Protein AF-I2FM12-F1 (afdb_monomer_lite)

Foldseek 3Di:
DDDDQKDKDWDDADPPGDIFIWIWGCDPDNDTDIDGDPDPVVVVVVVVLVVCCVVQNPLVSCQQVNDFAAADQDPPPDRDDWDDVVCQLPDPDEAESVPDDSVVQNVCCNVVQKHWYADPVVQWIKIWGADRRRHIDIDTPGGNPDDD

pLDDT: mean 77.44, std 18.4, range [29.61, 97.06]

Sequence (148 aa):
MATYKRVWIVGRPSPTGGYKYMQLIKGGGEDILVRHEDEDDIRKHFLDAQHFERKYGSKALGLRYGLPFAKRKGSLFSSYKVPEWEKVKASTKEFNLATTELSELRNHLHKKSYLKVHDSVNGELLGFKLDKNGGVLFEKLGRYLGRA

Secondary structure (DSSP, 8-state):
----SEEEEEPPPPTTSPPPEEEEEE-SSS-EEEE-TTSHHHHHHHHHHHHHHHHHHHHHHHHHTSSPPPPPP--TTSPPPPPPHHHHHT-S--EETTTS-HHHHHHHHHHHSEEEEEETTTTEEEEEEE-TTS-EEEEEEEE-----

Radius of gyration: 17.13 Å; chains: 1; bounding box: 42×44×40 Å

Organism: Ustilago hordei (NCBI:txid120017)

Structure (mmCIF, N/CA/C/O backbone):
data_AF-I2FM12-F1
#
_entry.id   AF-I2FM12-F1
#
loop_
_atom_site.group_PDB
_atom_site.id
_atom_site.type_symbol
_atom_site.label_atom_id
_atom_site.label_alt_id
_atom_site.label_comp_id
_atom_site.label_asym_id
_atom_site.label_entity_id
_atom_site.label_seq_id
_atom_site.pdbx_PDB_ins_code
_atom_site.Cartn_x
_atom_site.Cartn_y
_atom_site.Cartn_z
_atom_site.occupancy
_atom_site.B_iso_or_equiv
_atom_site.auth_seq_id
_atom_site.auth_comp_id
_atom_site.auth_asym_id
_atom_site.auth_atom_id
_atom_site.pdbx_PDB_model_num
ATOM 1 N N . MET A 1 1 ? 12.067 -19.933 -5.707 1.00 29.61 1 MET A N 1
ATOM 2 C CA . MET A 1 1 ? 12.590 -18.547 -5.721 1.00 29.61 1 MET A CA 1
ATOM 3 C C . MET A 1 1 ? 11.662 -17.668 -6.545 1.00 29.61 1 MET A C 1
ATOM 5 O O . MET A 1 1 ? 11.273 -18.079 -7.630 1.00 29.61 1 MET A O 1
ATOM 9 N N . ALA A 1 2 ? 11.243 -16.513 -6.024 1.00 31.23 2 ALA A N 1
ATOM 10 C CA . ALA A 1 2 ? 10.418 -15.572 -6.781 1.00 31.23 2 ALA A CA 1
ATOM 11 C C . ALA A 1 2 ? 11.274 -14.887 -7.855 1.00 31.23 2 ALA A C 1
ATOM 13 O O . ALA A 1 2 ? 12.343 -14.363 -7.557 1.00 31.23 2 ALA A O 1
ATOM 14 N N . THR A 1 3 ? 10.820 -14.920 -9.105 1.00 32.19 3 THR A N 1
ATOM 15 C CA . THR A 1 3 ? 11.505 -14.281 -10.230 1.00 32.19 3 THR A CA 1
ATOM 16 C C . THR A 1 3 ? 10.889 -12.905 -10.459 1.00 32.19 3 THR A C 1
ATOM 18 O O . THR A 1 3 ? 9.718 -12.800 -10.827 1.00 32.19 3 THR A O 1
ATOM 21 N N . TYR A 1 4 ? 11.653 -11.846 -10.206 1.00 47.72 4 TYR A N 1
ATOM 22 C CA . TYR A 1 4 ? 11.176 -10.468 -10.322 1.00 47.72 4 TYR A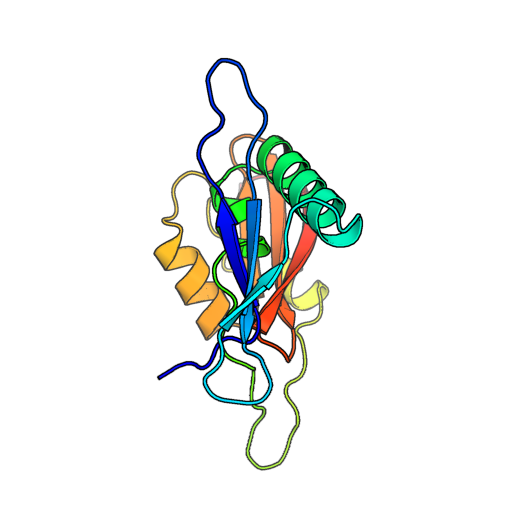 CA 1
ATOM 23 C C . TYR A 1 4 ? 11.403 -9.945 -11.738 1.00 47.72 4 TYR A C 1
ATOM 25 O O . TYR A 1 4 ? 12.474 -10.142 -12.299 1.00 47.72 4 TYR A O 1
ATOM 33 N N . LYS A 1 5 ? 10.402 -9.270 -12.318 1.00 47.38 5 LYS A N 1
ATOM 34 C CA . LYS A 1 5 ? 10.563 -8.586 -13.611 1.00 47.38 5 LYS A CA 1
ATOM 35 C C . LYS A 1 5 ? 11.184 -7.192 -13.466 1.00 47.38 5 LYS A C 1
ATOM 37 O O . LYS A 1 5 ? 11.834 -6.755 -14.406 1.00 47.38 5 LYS A O 1
ATOM 42 N N . ARG A 1 6 ? 10.965 -6.497 -12.335 1.00 51.03 6 ARG A N 1
ATOM 43 C CA . ARG A 1 6 ? 11.465 -5.134 -12.059 1.00 51.03 6 ARG A CA 1
ATOM 44 C C . ARG A 1 6 ? 11.708 -4.913 -10.556 1.00 51.03 6 ARG A C 1
ATOM 46 O O . ARG A 1 6 ? 10.865 -5.328 -9.760 1.00 51.03 6 ARG A O 1
ATOM 53 N N . VAL A 1 7 ? 12.806 -4.257 -10.178 1.00 55.16 7 VAL A N 1
ATOM 54 C CA . VAL A 1 7 ? 13.148 -3.823 -8.805 1.00 55.16 7 VAL A CA 1
ATOM 55 C C . VAL A 1 7 ? 13.715 -2.400 -8.862 1.00 55.16 7 VAL A C 1
ATOM 57 O O . VAL A 1 7 ? 14.377 -2.046 -9.832 1.00 55.16 7 VAL A O 1
ATOM 60 N N . TRP A 1 8 ? 13.460 -1.584 -7.839 1.00 59.75 8 TRP A N 1
ATOM 61 C CA . TRP A 1 8 ? 13.994 -0.223 -7.731 1.00 59.75 8 TRP A CA 1
ATOM 62 C C . TRP A 1 8 ? 15.079 -0.164 -6.661 1.00 59.75 8 TRP A C 1
ATOM 64 O O . TRP A 1 8 ? 14.879 -0.677 -5.559 1.00 59.75 8 TRP A O 1
ATOM 74 N N . ILE A 1 9 ? 16.196 0.492 -6.969 1.00 56.66 9 ILE A N 1
ATOM 75 C CA . ILE A 1 9 ? 17.213 0.868 -5.985 1.00 56.66 9 ILE A CA 1
ATOM 76 C C . ILE A 1 9 ? 17.198 2.389 -5.888 1.00 56.66 9 ILE A C 1
ATOM 78 O O . ILE A 1 9 ? 17.400 3.081 -6.886 1.00 56.66 9 ILE A O 1
ATOM 82 N N . VAL A 1 10 ? 16.940 2.901 -4.687 1.00 55.38 10 VAL A N 1
ATOM 83 C CA . VAL A 1 10 ? 16.946 4.337 -4.396 1.00 55.38 10 VAL A CA 1
ATOM 84 C C . VAL A 1 10 ? 18.141 4.622 -3.496 1.00 55.38 10 VAL A C 1
ATOM 86 O O . VAL A 1 10 ? 18.228 4.094 -2.387 1.00 55.38 10 VAL A O 1
ATOM 89 N N . GLY A 1 11 ? 19.075 5.440 -3.979 1.00 44.84 11 GLY A N 1
ATOM 90 C CA . GLY A 1 11 ? 20.156 5.971 -3.157 1.00 44.84 11 GLY A CA 1
ATOM 91 C C . GLY A 1 11 ? 19.643 7.108 -2.275 1.00 44.84 11 GLY A C 1
ATOM 92 O O . GLY A 1 11 ? 18.791 7.890 -2.702 1.00 44.84 11 GLY A O 1
ATOM 93 N N . ARG A 1 12 ? 20.165 7.225 -1.046 1.00 43.88 12 ARG A N 1
ATOM 94 C CA . ARG A 1 12 ? 19.927 8.428 -0.235 1.00 43.88 12 ARG A CA 1
ATOM 95 C C . ARG A 1 12 ? 20.426 9.660 -1.003 1.00 43.88 12 ARG A C 1
ATOM 97 O O . ARG A 1 12 ? 21.490 9.582 -1.621 1.00 43.88 12 ARG A O 1
ATOM 104 N N . PRO A 1 13 ? 19.687 10.777 -0.966 1.00 48.25 13 PRO A N 1
ATOM 105 C CA . PRO A 1 13 ? 20.125 12.002 -1.606 1.00 48.25 13 PRO A CA 1
ATOM 106 C C . PRO A 1 13 ? 21.397 12.487 -0.905 1.00 48.25 13 PRO A C 1
ATOM 108 O O . PRO A 1 13 ? 21.515 12.417 0.322 1.00 48.25 13 PRO A O 1
ATOM 111 N N . SER A 1 14 ? 22.359 12.955 -1.696 1.00 42.69 14 SER A N 1
ATOM 112 C CA . SER A 1 14 ? 23.473 13.748 -1.173 1.00 42.69 14 SER A CA 1
ATOM 113 C C . SER A 1 14 ? 22.900 15.026 -0.540 1.00 42.69 14 SER A C 1
ATOM 115 O O . SER A 1 14 ? 21.909 15.543 -1.054 1.00 42.69 14 SER A O 1
ATOM 117 N N . PRO A 1 15 ? 23.522 15.609 0.500 1.00 50.41 15 PRO A N 1
ATOM 118 C CA . PRO A 1 15 ? 23.142 16.933 1.006 1.00 50.41 15 PRO A CA 1
ATOM 119 C C . PRO A 1 15 ? 23.051 18.017 -0.087 1.00 50.41 15 PRO A C 1
ATOM 121 O O . PRO A 1 15 ? 22.338 19.000 0.077 1.00 50.41 15 PRO A O 1
ATOM 124 N N . THR A 1 16 ? 23.751 17.825 -1.209 1.00 53.56 16 THR A N 1
ATOM 125 C CA . THR A 1 16 ? 23.812 18.741 -2.360 1.00 53.56 16 THR A CA 1
ATOM 126 C C . THR A 1 16 ? 23.186 18.179 -3.640 1.00 53.56 16 THR A C 1
ATOM 128 O O . THR A 1 16 ? 23.258 18.820 -4.685 1.00 53.56 16 THR A O 1
ATOM 131 N N . GLY A 1 17 ? 22.594 16.982 -3.601 1.00 53.00 17 GLY A N 1
ATOM 132 C CA . GLY A 1 17 ? 22.145 16.279 -4.802 1.00 53.00 17 GLY A CA 1
ATOM 133 C C . GLY A 1 17 ? 20.797 15.594 -4.627 1.00 53.00 17 GLY A C 1
ATOM 134 O O . GLY A 1 17 ? 20.488 15.059 -3.565 1.00 53.00 17 GLY A O 1
ATOM 135 N N . GLY A 1 18 ? 20.003 15.586 -5.699 1.00 54.47 18 GLY A N 1
ATOM 136 C CA . GLY A 1 18 ? 18.740 14.855 -5.752 1.00 54.47 18 GLY A CA 1
ATOM 137 C C . GLY A 1 18 ? 18.911 13.354 -5.496 1.00 54.47 18 GLY A C 1
ATOM 138 O O . GLY A 1 18 ? 20.015 12.805 -5.502 1.00 54.47 18 GLY A O 1
ATOM 139 N N . TYR A 1 19 ? 17.791 12.677 -5.257 1.00 51.91 19 TYR A N 1
ATOM 140 C CA . TYR A 1 19 ? 17.768 11.220 -5.184 1.00 51.91 19 TYR A CA 1
ATOM 141 C C . TYR A 1 19 ? 18.240 10.630 -6.509 1.00 51.91 19 TYR A C 1
ATOM 143 O O . TYR A 1 19 ? 17.703 10.989 -7.550 1.00 51.91 19 TYR A O 1
ATOM 151 N N . LYS A 1 20 ? 19.186 9.690 -6.452 1.00 53.25 20 LYS A N 1
ATOM 152 C CA . LYS A 1 20 ? 19.559 8.865 -7.603 1.00 53.25 20 LYS A CA 1
ATOM 153 C C . LYS A 1 20 ? 18.768 7.569 -7.560 1.00 53.25 20 LYS A C 1
ATOM 155 O O . LYS A 1 20 ? 18.708 6.911 -6.515 1.00 53.25 20 LYS A O 1
ATOM 160 N N . TYR A 1 21 ? 18.179 7.195 -8.685 1.00 58.94 21 TYR A N 1
ATOM 161 C CA . TYR A 1 21 ? 17.366 5.992 -8.803 1.00 58.94 21 TYR A CA 1
ATOM 162 C C . TYR A 1 21 ? 17.796 5.161 -10.008 1.00 58.94 21 TYR A C 1
ATOM 164 O O . TYR A 1 21 ? 18.171 5.683 -11.053 1.00 58.94 21 TYR A O 1
ATOM 172 N N . MET A 1 22 ? 17.744 3.842 -9.834 1.00 53.03 22 MET A N 1
ATOM 173 C CA . MET A 1 22 ? 18.009 2.863 -10.884 1.00 53.03 22 MET A CA 1
ATOM 174 C C . MET A 1 22 ? 16.900 1.818 -10.881 1.00 53.03 22 MET A C 1
ATOM 176 O O . MET A 1 22 ? 16.490 1.327 -9.822 1.00 53.03 22 MET A O 1
ATOM 180 N N . GLN A 1 23 ? 16.419 1.469 -12.072 1.00 57.38 23 GLN A N 1
ATOM 181 C CA . GLN A 1 23 ? 15.508 0.346 -12.245 1.00 57.38 23 GLN A CA 1
ATOM 182 C C . GLN A 1 23 ? 16.309 -0.873 -12.700 1.00 57.38 23 GLN A C 1
ATOM 184 O O . GLN A 1 23 ? 16.957 -0.846 -13.742 1.00 57.38 23 GLN A O 1
ATOM 189 N N . LEU A 1 24 ? 16.236 -1.952 -11.927 1.00 57.69 24 LEU A N 1
ATOM 190 C CA . LEU A 1 24 ? 16.696 -3.268 -12.345 1.00 57.69 24 LEU A CA 1
ATOM 191 C C . LEU A 1 24 ? 15.545 -3.977 -13.046 1.00 57.69 24 LEU A C 1
ATOM 193 O O . LEU A 1 24 ? 14.496 -4.200 -12.443 1.00 57.69 24 LEU A O 1
ATOM 197 N N . ILE A 1 25 ? 15.730 -4.342 -14.305 1.00 54.81 25 ILE A N 1
ATOM 198 C CA . ILE A 1 25 ? 14.782 -5.123 -15.095 1.00 54.81 25 ILE A CA 1
ATOM 199 C C . ILE A 1 25 ? 15.406 -6.497 -15.312 1.00 54.81 25 ILE A C 1
ATOM 201 O O . ILE A 1 25 ? 16.566 -6.600 -15.697 1.00 54.81 25 ILE A O 1
ATOM 205 N N . LYS A 1 26 ? 14.643 -7.571 -15.104 1.00 47.75 26 LYS A N 1
ATOM 206 C CA . LYS A 1 26 ? 15.094 -8.889 -15.559 1.00 47.75 26 LYS A CA 1
ATOM 207 C C . LYS A 1 26 ? 14.924 -8.958 -17.078 1.00 47.75 26 LYS A C 1
ATOM 209 O O . LYS A 1 26 ? 13.788 -8.904 -17.557 1.00 47.75 26 LYS A O 1
ATOM 214 N N . GLY A 1 27 ? 16.037 -9.038 -17.805 1.00 50.09 27 GLY A N 1
ATOM 215 C CA . GLY A 1 27 ? 16.061 -9.224 -19.253 1.00 50.09 27 GLY A CA 1
ATOM 216 C C . GLY A 1 27 ? 15.532 -10.602 -19.661 1.00 50.09 27 GLY A C 1
ATOM 217 O O . GLY A 1 27 ? 15.253 -11.462 -18.821 1.00 50.09 27 GLY A O 1
ATOM 218 N N . GLY A 1 28 ? 15.352 -10.823 -20.964 1.00 42.66 28 GLY A N 1
ATOM 219 C CA . GLY A 1 28 ? 15.061 -12.157 -21.492 1.00 42.66 28 GLY A CA 1
ATOM 220 C C . GLY A 1 28 ? 16.282 -13.068 -21.337 1.00 42.66 28 GLY A C 1
ATOM 221 O O . GLY A 1 28 ? 17.093 -13.127 -22.245 1.00 42.66 28 GLY A O 1
ATOM 222 N N . GLY A 1 29 ? 16.426 -13.731 -20.184 1.00 55.56 29 GLY A N 1
ATOM 223 C CA . GLY A 1 29 ? 17.599 -14.538 -19.817 1.00 55.56 29 GLY A CA 1
ATOM 224 C C . GLY A 1 29 ? 17.882 -14.506 -18.306 1.00 55.56 29 GLY A C 1
ATOM 225 O O . GLY A 1 29 ? 16.985 -14.201 -17.508 1.00 55.56 29 GLY A O 1
ATOM 226 N N . GLU A 1 30 ? 19.118 -14.823 -17.902 1.00 54.53 30 GLU A N 1
ATOM 227 C CA . GLU A 1 30 ? 19.641 -14.533 -16.548 1.00 54.53 30 GLU A CA 1
ATOM 228 C C . GLU A 1 30 ? 20.155 -13.089 -16.397 1.00 54.53 30 GLU A C 1
ATOM 230 O O . GLU A 1 30 ? 20.483 -12.669 -15.289 1.00 54.53 30 GLU A O 1
ATOM 235 N N . ASP A 1 31 ? 20.140 -12.298 -17.472 1.00 47.25 31 ASP A N 1
ATOM 236 C CA . ASP A 1 31 ? 20.680 -10.939 -17.473 1.00 47.25 31 ASP A CA 1
ATOM 237 C C . ASP A 1 31 ? 19.834 -9.950 -16.655 1.00 47.25 31 ASP A C 1
ATOM 239 O O . ASP A 1 31 ? 18.598 -9.890 -16.746 1.00 47.25 31 ASP A O 1
ATOM 243 N N . ILE A 1 32 ? 20.527 -9.120 -15.874 1.00 54.75 32 ILE A N 1
ATOM 244 C CA . ILE A 1 32 ? 19.962 -7.978 -15.154 1.00 54.75 32 ILE A CA 1
ATOM 245 C C . ILE A 1 32 ? 20.257 -6.721 -15.975 1.00 54.75 32 ILE A C 1
ATOM 247 O O . ILE A 1 32 ? 21.409 -6.329 -16.130 1.00 54.75 32 ILE A O 1
ATOM 251 N N . LEU A 1 33 ? 19.210 -6.071 -16.478 1.00 55.16 33 LEU A N 1
ATOM 252 C CA . LEU A 1 33 ? 19.308 -4.794 -17.178 1.00 55.16 33 LEU A CA 1
ATOM 253 C C . LEU A 1 33 ? 19.168 -3.648 -16.175 1.00 55.16 33 LEU A C 1
ATOM 255 O O . LEU A 1 33 ? 18.225 -3.627 -15.380 1.00 55.16 33 LEU A O 1
ATOM 259 N N . VAL A 1 34 ? 20.085 -2.686 -16.233 1.00 54.19 34 VAL A N 1
ATOM 260 C CA . VAL A 1 34 ? 20.022 -1.443 -15.457 1.00 54.19 34 VAL A CA 1
ATOM 261 C C . VAL A 1 34 ? 19.500 -0.341 -16.366 1.00 54.19 34 VAL A C 1
ATOM 263 O O . VAL A 1 34 ? 20.063 -0.089 -1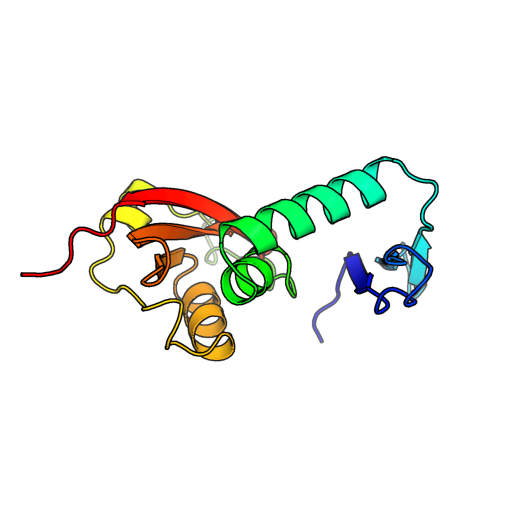7.428 1.00 54.19 34 VAL A O 1
ATOM 266 N N . ARG A 1 35 ? 18.417 0.314 -15.955 1.00 56.84 35 ARG A N 1
ATOM 267 C CA . ARG A 1 35 ? 17.852 1.467 -16.657 1.00 56.84 35 ARG A CA 1
ATOM 268 C C . ARG A 1 35 ? 18.132 2.733 -15.845 1.00 56.84 35 ARG A C 1
ATOM 270 O O . ARG A 1 35 ? 17.824 2.777 -14.647 1.00 56.84 35 ARG A O 1
ATOM 277 N N . HIS A 1 36 ? 18.763 3.706 -16.498 1.00 53.78 36 HIS A N 1
ATOM 278 C CA . HIS A 1 36 ? 19.263 4.947 -15.904 1.00 53.78 36 HIS A CA 1
ATOM 279 C C . HIS A 1 36 ? 18.240 6.094 -15.964 1.00 53.78 36 HIS A C 1
ATOM 281 O O . HIS A 1 36 ? 17.172 5.966 -16.557 1.00 53.78 36 HIS A O 1
ATOM 287 N N . GLU A 1 37 ? 18.581 7.192 -15.286 1.00 53.72 37 GLU A N 1
ATOM 288 C CA . GLU A 1 37 ? 17.748 8.361 -14.954 1.00 53.72 37 GLU A CA 1
ATOM 289 C C . GLU A 1 37 ? 17.145 9.099 -16.164 1.00 53.72 37 GLU A C 1
ATOM 291 O O . GLU A 1 37 ? 16.149 9.804 -16.011 1.00 53.72 37 GLU A O 1
ATOM 296 N N . ASP A 1 38 ? 17.714 8.896 -17.353 1.00 55.00 38 ASP A N 1
ATOM 297 C CA . ASP A 1 38 ? 17.426 9.661 -18.574 1.00 55.00 38 ASP A CA 1
ATOM 298 C C . ASP A 1 38 ? 16.103 9.263 -19.255 1.00 55.00 38 ASP A C 1
ATOM 300 O O . ASP A 1 38 ? 15.677 9.894 -20.220 1.00 55.00 38 ASP A O 1
ATOM 304 N N . GLU A 1 39 ? 15.429 8.219 -18.763 1.00 58.75 39 GLU A N 1
ATOM 305 C CA . GLU A 1 39 ? 14.097 7.844 -19.229 1.00 58.75 39 GLU A CA 1
ATOM 306 C C . GLU A 1 39 ? 12.998 8.518 -18.385 1.00 58.75 39 GLU A C 1
ATOM 308 O O . GLU A 1 39 ? 12.796 8.181 -17.213 1.00 58.75 39 GLU A O 1
ATOM 313 N N . ASP A 1 40 ? 12.231 9.423 -19.007 1.00 57.88 40 ASP A N 1
ATOM 314 C CA . ASP A 1 40 ? 11.136 10.204 -18.395 1.00 57.88 40 ASP A CA 1
ATOM 315 C C . ASP A 1 40 ? 10.145 9.367 -17.559 1.00 57.88 40 ASP A C 1
ATOM 317 O O . ASP A 1 40 ? 9.621 9.827 -16.536 1.00 57.88 40 ASP A O 1
ATOM 321 N N . ASP A 1 41 ? 9.925 8.107 -17.941 1.00 65.69 41 ASP A N 1
ATOM 322 C CA . ASP A 1 41 ? 9.046 7.172 -17.234 1.00 65.69 41 ASP A CA 1
ATOM 323 C C . ASP A 1 41 ? 9.537 6.849 -15.812 1.00 65.69 41 ASP A C 1
ATOM 325 O O . ASP A 1 41 ? 8.737 6.726 -14.879 1.00 65.69 41 ASP A O 1
ATOM 329 N N . ILE A 1 42 ? 10.854 6.733 -15.609 1.00 64.50 42 ILE A N 1
ATOM 330 C CA . ILE A 1 42 ? 11.453 6.431 -14.301 1.00 64.50 42 ILE A CA 1
ATOM 331 C C . IL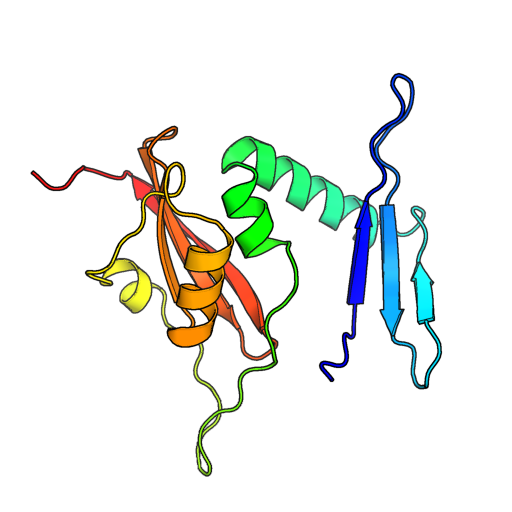E A 1 42 ? 11.293 7.629 -13.367 1.00 64.50 42 ILE A C 1
ATOM 333 O O . ILE A 1 42 ? 10.834 7.471 -12.229 1.00 64.50 42 ILE A O 1
ATOM 337 N N . ARG A 1 43 ? 11.630 8.830 -13.851 1.00 68.62 43 ARG A N 1
ATOM 338 C CA . ARG A 1 43 ? 11.504 10.070 -13.078 1.00 68.62 43 ARG A CA 1
ATOM 339 C C . ARG A 1 43 ? 10.061 10.297 -12.641 1.00 68.62 43 ARG A C 1
ATOM 341 O O . ARG A 1 43 ? 9.821 10.628 -11.480 1.00 68.62 43 ARG A O 1
ATOM 348 N N . LYS A 1 44 ? 9.093 10.060 -13.531 1.00 74.62 44 LYS A N 1
ATOM 349 C CA . LYS A 1 44 ? 7.665 10.165 -13.209 1.00 74.62 44 LYS A CA 1
ATOM 350 C C . LYS A 1 44 ? 7.257 9.208 -12.089 1.00 74.62 44 LYS A C 1
ATOM 352 O O . LYS A 1 44 ? 6.671 9.645 -11.104 1.00 74.62 44 LYS A O 1
ATOM 357 N N . HIS A 1 45 ? 7.627 7.929 -12.184 1.00 73.44 45 HIS A N 1
ATOM 358 C CA . HIS A 1 45 ? 7.324 6.946 -11.138 1.00 73.44 45 HIS A CA 1
ATOM 359 C C . HIS A 1 45 ? 7.931 7.310 -9.779 1.00 73.44 45 HIS A C 1
ATOM 361 O O . HIS A 1 45 ? 7.294 7.109 -8.743 1.00 73.44 45 HIS A O 1
ATOM 367 N N . PHE A 1 46 ? 9.145 7.857 -9.775 1.00 75.25 46 PHE A N 1
ATOM 368 C CA . PHE A 1 46 ? 9.798 8.309 -8.555 1.00 75.25 46 PHE A CA 1
ATOM 369 C C . PHE A 1 46 ? 9.100 9.528 -7.935 1.00 75.25 46 PHE A C 1
ATOM 371 O O . PHE A 1 46 ? 8.844 9.545 -6.730 1.00 75.25 46 PHE A O 1
ATOM 378 N N . LEU A 1 47 ? 8.750 10.530 -8.748 1.00 82.44 47 LEU A N 1
ATOM 379 C CA . LEU A 1 47 ? 8.008 11.706 -8.287 1.00 82.44 47 LEU A CA 1
ATOM 380 C C . LEU A 1 47 ? 6.624 11.324 -7.746 1.00 82.44 47 LEU A C 1
ATOM 382 O O . LEU A 1 47 ? 6.232 11.821 -6.689 1.00 82.44 47 LEU A O 1
ATOM 386 N N . ASP A 1 48 ? 5.930 10.391 -8.402 1.00 85.12 48 ASP A N 1
ATOM 387 C CA . ASP A 1 48 ? 4.652 9.850 -7.931 1.00 85.12 48 ASP A CA 1
ATOM 388 C C . ASP A 1 48 ? 4.805 9.153 -6.572 1.00 85.12 48 ASP A C 1
ATOM 390 O O . ASP A 1 48 ? 3.983 9.352 -5.675 1.00 85.12 48 ASP A O 1
ATOM 394 N N . ALA A 1 49 ? 5.868 8.362 -6.389 1.00 84.00 49 ALA A N 1
ATOM 395 C CA . ALA A 1 49 ? 6.176 7.704 -5.122 1.00 84.00 49 ALA A CA 1
ATOM 396 C C . ALA A 1 49 ? 6.493 8.721 -4.012 1.00 84.00 49 ALA A C 1
ATOM 398 O O . ALA A 1 49 ? 5.939 8.622 -2.919 1.00 84.00 49 ALA A O 1
ATOM 399 N N . GLN A 1 50 ? 7.305 9.744 -4.299 1.00 85.19 50 GLN A N 1
ATOM 400 C CA . GLN A 1 50 ? 7.600 10.816 -3.344 1.00 85.19 50 GLN A CA 1
ATOM 401 C C . GLN A 1 50 ? 6.347 11.601 -2.950 1.00 85.19 50 GLN A C 1
ATOM 403 O O . GLN A 1 50 ? 6.128 11.869 -1.768 1.00 85.19 50 GLN A O 1
ATOM 408 N N . HIS A 1 51 ? 5.513 11.976 -3.921 1.00 88.25 51 HIS A N 1
ATOM 409 C CA . HIS A 1 51 ? 4.269 12.686 -3.641 1.00 88.25 51 HIS A CA 1
ATOM 410 C C . HIS A 1 51 ? 3.327 11.823 -2.794 1.00 88.25 51 HIS A C 1
ATOM 412 O O . HIS A 1 51 ? 2.712 12.307 -1.844 1.00 88.25 51 HIS A O 1
ATOM 418 N N . PHE A 1 52 ? 3.263 10.525 -3.097 1.00 88.56 52 PHE A N 1
ATOM 419 C CA . PHE A 1 52 ? 2.481 9.564 -2.335 1.00 88.56 52 PHE A CA 1
ATOM 420 C C . PHE A 1 52 ? 2.979 9.417 -0.892 1.00 88.56 52 PHE A C 1
ATOM 422 O O . PHE A 1 52 ? 2.165 9.425 0.028 1.00 88.56 52 PHE A O 1
ATOM 429 N N . GLU A 1 53 ? 4.292 9.324 -0.674 1.00 88.12 53 GLU A N 1
ATOM 430 C CA . GLU A 1 53 ? 4.880 9.258 0.667 1.00 88.12 53 GLU A CA 1
ATOM 431 C C . GLU A 1 53 ? 4.599 10.521 1.476 1.00 88.12 53 GLU A C 1
ATOM 433 O O . GLU A 1 53 ? 4.156 10.423 2.616 1.00 88.12 53 GLU A O 1
ATOM 438 N N . ARG A 1 54 ? 4.794 11.709 0.892 1.00 87.81 54 ARG A N 1
ATOM 439 C CA . ARG A 1 54 ? 4.505 12.974 1.587 1.00 87.81 54 ARG A CA 1
ATOM 440 C C . ARG A 1 54 ? 3.043 13.077 2.011 1.00 87.81 54 ARG A C 1
ATOM 442 O O . ARG A 1 54 ? 2.750 13.702 3.022 1.00 87.81 54 ARG A O 1
ATOM 449 N N . LYS A 1 55 ? 2.137 12.481 1.231 1.00 90.19 55 LYS A N 1
ATOM 450 C CA . LYS A 1 55 ? 0.696 12.551 1.467 1.00 90.19 55 LYS A CA 1
ATOM 451 C C . LYS A 1 55 ? 0.179 11.491 2.440 1.00 90.19 55 LYS A C 1
ATOM 453 O O . LYS A 1 55 ? -0.666 11.810 3.262 1.00 90.19 55 LYS A O 1
ATOM 458 N N . TYR A 1 56 ? 0.658 10.251 2.338 1.00 89.38 56 TYR A N 1
ATOM 459 C CA . TYR A 1 56 ? 0.097 9.101 3.069 1.00 89.38 56 TYR A CA 1
ATOM 460 C C . TYR A 1 56 ? 1.111 8.383 3.978 1.00 89.38 56 TYR A C 1
ATOM 462 O O . TYR A 1 56 ? 0.793 7.372 4.605 1.00 89.38 56 TYR A O 1
ATOM 470 N N . GLY A 1 57 ? 2.350 8.868 4.034 1.00 89.00 57 GLY A N 1
ATOM 471 C CA . GLY A 1 57 ? 3.422 8.338 4.870 1.00 89.00 57 GLY A CA 1
ATOM 472 C C . GLY A 1 57 ? 4.160 7.125 4.293 1.00 89.00 57 GLY A C 1
ATOM 473 O O . GLY A 1 57 ? 3.718 6.439 3.363 1.00 89.00 57 GLY A O 1
ATOM 474 N N . SER A 1 58 ? 5.310 6.817 4.898 1.00 88.94 58 SER A N 1
ATOM 475 C CA . SER A 1 58 ? 6.238 5.781 4.421 1.00 88.94 58 SER A CA 1
ATOM 476 C C . SER A 1 58 ? 5.666 4.358 4.493 1.00 88.94 58 SER A C 1
ATOM 478 O O . SER A 1 58 ? 6.004 3.510 3.667 1.00 88.94 58 SER A O 1
ATOM 480 N N . LYS A 1 59 ? 4.752 4.063 5.432 1.00 91.38 59 LYS A N 1
ATOM 481 C CA . LYS A 1 59 ? 4.080 2.748 5.491 1.00 91.38 59 LYS A CA 1
ATOM 482 C C . LYS A 1 59 ? 3.124 2.548 4.313 1.00 91.38 59 LYS A C 1
ATOM 484 O O . LYS A 1 59 ? 3.123 1.476 3.707 1.00 91.38 59 LYS A O 1
ATOM 489 N N . ALA A 1 60 ? 2.364 3.577 3.931 1.00 92.31 60 ALA A N 1
ATOM 490 C CA . ALA A 1 60 ? 1.527 3.523 2.735 1.00 92.31 60 ALA A CA 1
ATOM 491 C C . ALA A 1 60 ? 2.387 3.397 1.467 1.00 92.31 60 ALA A C 1
ATOM 493 O O . ALA A 1 60 ? 2.064 2.593 0.587 1.00 92.31 60 ALA A O 1
ATOM 494 N N . LEU A 1 61 ? 3.506 4.131 1.390 1.00 91.38 61 LEU A N 1
ATOM 495 C CA . LEU A 1 61 ? 4.498 3.982 0.320 1.00 91.38 61 LEU A CA 1
ATOM 496 C C . LEU A 1 61 ? 4.980 2.525 0.220 1.00 91.38 61 LEU A C 1
ATOM 498 O O . LEU A 1 61 ? 4.919 1.931 -0.854 1.00 91.38 61 LEU A O 1
ATOM 502 N N . GLY A 1 62 ? 5.394 1.917 1.336 1.00 87.69 62 GLY A N 1
ATOM 503 C CA . GLY A 1 62 ? 5.875 0.532 1.380 1.00 87.69 62 GLY A CA 1
ATOM 504 C C . GLY A 1 62 ? 4.818 -0.520 1.012 1.00 87.69 62 GLY A C 1
ATOM 505 O O . GLY A 1 62 ? 5.159 -1.616 0.552 1.00 87.69 62 GLY A O 1
ATOM 506 N N . LEU A 1 63 ? 3.532 -0.196 1.171 1.00 91.81 63 LEU A N 1
ATOM 507 C CA . LEU A 1 63 ? 2.430 -1.013 0.664 1.00 91.81 63 LEU A CA 1
ATOM 508 C C . LEU A 1 63 ? 2.263 -0.864 -0.848 1.00 91.81 63 LEU A C 1
ATOM 510 O O . LEU A 1 63 ? 2.166 -1.874 -1.533 1.00 91.81 63 LEU A O 1
ATOM 514 N N . ARG A 1 64 ? 2.229 0.367 -1.366 1.00 89.75 64 ARG A N 1
ATOM 515 C CA . ARG A 1 64 ? 1.903 0.677 -2.769 1.00 89.75 64 ARG A CA 1
ATOM 516 C C . ARG A 1 64 ? 3.072 0.455 -3.733 1.00 89.75 64 ARG A C 1
ATOM 518 O O . ARG A 1 64 ? 2.880 -0.145 -4.786 1.00 89.75 64 ARG A O 1
ATOM 525 N N . TYR A 1 65 ? 4.250 0.954 -3.373 1.00 84.25 65 TYR A N 1
ATOM 526 C CA . TYR A 1 65 ? 5.455 1.017 -4.211 1.00 84.25 65 TYR A CA 1
ATOM 527 C C . TYR A 1 65 ? 6.602 0.137 -3.697 1.00 84.25 65 TYR A C 1
ATOM 529 O O . TYR A 1 65 ? 7.668 0.097 -4.307 1.00 84.25 65 TYR A O 1
ATOM 537 N N . GLY A 1 66 ? 6.402 -0.570 -2.581 1.00 84.12 66 GLY A N 1
ATOM 538 C CA . GLY A 1 66 ? 7.381 -1.522 -2.064 1.00 84.12 66 GLY A CA 1
ATOM 539 C C . GLY A 1 66 ? 7.508 -2.785 -2.921 1.00 84.12 66 GLY A C 1
ATOM 540 O O . GLY A 1 66 ? 7.082 -2.852 -4.073 1.00 84.12 66 GLY A O 1
ATOM 541 N N . LEU A 1 67 ? 8.078 -3.836 -2.325 1.00 78.88 67 LEU A N 1
ATOM 542 C CA . LEU A 1 67 ? 8.287 -5.112 -3.011 1.00 78.88 67 LEU A CA 1
ATOM 543 C C . LEU A 1 67 ? 6.954 -5.655 -3.568 1.00 78.88 67 LEU A C 1
ATOM 545 O O . LEU A 1 67 ? 5.999 -5.789 -2.786 1.00 78.88 67 LEU A O 1
ATOM 549 N N . PRO A 1 68 ? 6.867 -5.977 -4.873 1.00 77.81 68 PRO A N 1
ATOM 550 C CA . PRO A 1 68 ? 5.639 -6.488 -5.466 1.00 77.81 68 PRO A CA 1
ATOM 551 C C . PRO A 1 68 ? 5.266 -7.845 -4.865 1.00 77.81 68 PRO A C 1
ATOM 553 O O . PRO A 1 68 ? 6.123 -8.614 -4.421 1.00 77.81 68 PRO A O 1
ATOM 556 N N . PHE A 1 69 ? 3.972 -8.154 -4.853 1.00 86.50 69 PHE A N 1
ATOM 557 C CA . PHE A 1 69 ? 3.494 -9.457 -4.406 1.00 86.50 69 PHE A CA 1
ATOM 558 C C . PHE A 1 69 ? 3.648 -10.499 -5.516 1.00 86.50 69 PHE A C 1
ATOM 560 O O . PHE A 1 69 ? 3.734 -10.177 -6.699 1.00 86.50 69 PHE A O 1
ATOM 567 N N . ALA A 1 70 ? 3.646 -11.778 -5.140 1.00 83.12 70 ALA A N 1
ATOM 568 C CA . ALA A 1 70 ? 3.590 -12.853 -6.120 1.00 83.12 70 ALA A CA 1
ATOM 569 C C . ALA A 1 70 ? 2.321 -12.739 -6.985 1.00 83.12 70 ALA A C 1
ATOM 571 O O . ALA A 1 70 ? 1.246 -12.374 -6.489 1.00 83.12 70 ALA A O 1
ATOM 572 N N . LYS A 1 71 ? 2.451 -13.099 -8.269 1.00 85.88 71 LYS A N 1
ATOM 573 C CA . LYS A 1 71 ? 1.336 -13.161 -9.221 1.00 85.88 71 LYS A CA 1
ATOM 574 C C . LYS A 1 71 ? 0.194 -13.993 -8.637 1.00 85.88 71 LYS A C 1
ATOM 576 O O . LYS A 1 71 ? 0.416 -15.105 -8.152 1.00 85.88 71 LYS A O 1
ATOM 581 N N . ARG A 1 72 ? -1.031 -13.473 -8.714 1.00 85.69 72 ARG A N 1
ATOM 582 C CA . ARG A 1 72 ? -2.211 -14.153 -8.181 1.00 85.69 72 ARG A CA 1
ATOM 583 C C . ARG A 1 72 ? -2.680 -15.201 -9.179 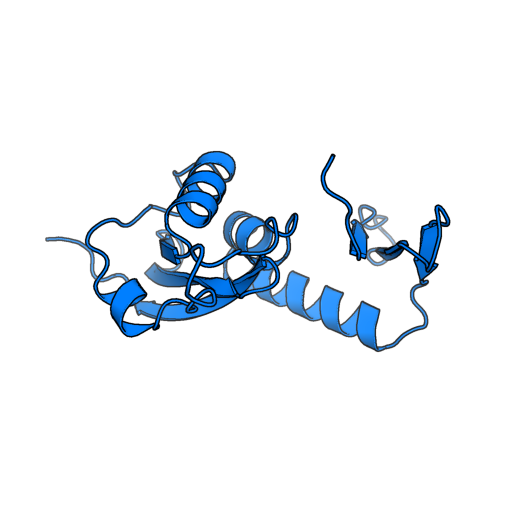1.00 85.69 72 ARG A C 1
ATOM 585 O O . ARG A 1 72 ? -3.019 -14.887 -10.319 1.00 85.69 72 ARG A O 1
ATOM 592 N N . LYS A 1 73 ? -2.659 -16.461 -8.751 1.00 81.38 73 LYS A N 1
ATOM 593 C CA . LYS A 1 73 ? -3.271 -17.573 -9.480 1.00 81.38 73 LYS A CA 1
ATOM 594 C C . LYS A 1 73 ? -4.711 -17.712 -8.991 1.00 81.38 73 LYS A C 1
ATOM 596 O O . LYS A 1 73 ? -4.960 -17.578 -7.794 1.00 81.38 73 LYS A O 1
ATOM 601 N N . GLY A 1 74 ? -5.646 -17.910 -9.913 1.00 72.75 74 GLY A N 1
ATOM 602 C CA . GLY A 1 74 ? -6.991 -18.333 -9.534 1.00 72.75 74 GLY A CA 1
ATOM 603 C C . GLY A 1 74 ? -7.014 -19.829 -9.200 1.00 72.75 74 GLY A C 1
ATOM 604 O O . GLY A 1 74 ? -5.956 -20.460 -9.123 1.00 72.75 74 GLY A O 1
ATOM 605 N N . SER A 1 75 ? -8.199 -20.389 -8.950 1.00 73.81 75 SER A N 1
ATOM 606 C CA . SER A 1 75 ? -8.324 -21.830 -8.691 1.00 73.81 75 SER A CA 1
ATOM 607 C C . SER A 1 75 ? -8.161 -22.637 -9.986 1.00 73.81 75 SER A C 1
ATOM 609 O O . SER A 1 75 ? -8.086 -22.065 -11.073 1.00 73.81 75 SER A O 1
ATOM 611 N N . LEU A 1 76 ? -8.138 -23.970 -9.874 1.00 67.38 76 LEU A N 1
ATOM 612 C CA . LEU A 1 76 ? -8.008 -24.907 -11.000 1.00 67.38 76 LEU A CA 1
ATOM 613 C C . LEU A 1 76 ? -8.956 -24.617 -12.184 1.00 67.38 76 LEU A C 1
ATOM 615 O O . LEU A 1 76 ? -8.624 -24.964 -13.311 1.00 67.38 76 LEU A O 1
ATOM 619 N N . PHE A 1 77 ? -10.090 -23.949 -11.942 1.00 73.75 77 PHE A N 1
ATOM 620 C CA . PHE A 1 77 ? -11.125 -23.679 -12.947 1.00 73.75 77 PHE A CA 1
ATOM 621 C C . PHE A 1 77 ? -11.485 -22.196 -13.109 1.00 73.75 77 PHE A C 1
ATOM 623 O O . PHE A 1 77 ? -12.454 -21.871 -13.789 1.00 73.75 77 PHE A O 1
ATOM 630 N N . SER A 1 78 ? -10.764 -21.269 -12.473 1.00 76.31 78 SER A N 1
ATOM 631 C CA . SER A 1 78 ? -11.131 -19.850 -12.516 1.00 76.31 78 SER A CA 1
ATOM 632 C C . SER A 1 78 ? -9.911 -18.946 -12.504 1.00 76.31 78 SER A C 1
ATOM 634 O O . SER A 1 78 ? -8.911 -19.235 -11.851 1.00 76.31 78 SER A O 1
ATOM 636 N N . SER A 1 79 ? -9.991 -17.825 -13.219 1.00 82.50 79 SER A N 1
ATOM 637 C CA . SER A 1 79 ? -8.971 -16.783 -13.152 1.00 82.50 79 SER A CA 1
ATOM 638 C C . SER A 1 79 ? -9.113 -15.971 -11.861 1.00 82.50 79 SER A C 1
ATOM 640 O O . SER A 1 79 ? -10.185 -15.870 -11.266 1.00 82.50 79 SER A O 1
ATOM 642 N N . TYR A 1 80 ? -8.010 -15.399 -11.377 1.00 87.38 80 TYR A N 1
ATOM 643 C CA . TYR A 1 80 ? -8.062 -14.551 -10.189 1.00 87.38 80 TYR A CA 1
ATOM 644 C C . TYR A 1 80 ? -8.934 -13.313 -10.449 1.00 87.38 80 TYR A C 1
ATOM 646 O O . TYR A 1 80 ? -8.630 -12.515 -11.340 1.00 87.38 80 TYR A O 1
ATOM 654 N N . LYS A 1 81 ? -9.974 -13.124 -9.626 1.00 88.50 81 LYS A N 1
ATOM 655 C CA . LYS A 1 81 ? -10.811 -11.921 -9.633 1.00 88.50 81 LYS A CA 1
ATOM 656 C C . LYS A 1 81 ? -10.245 -10.887 -8.658 1.00 88.50 81 LYS A C 1
ATOM 658 O O . LYS A 1 81 ? -10.170 -11.131 -7.454 1.00 88.50 81 LYS A O 1
ATOM 663 N N . VAL A 1 82 ? -9.872 -9.719 -9.183 1.00 92.12 82 VAL A N 1
ATOM 664 C CA . VAL A 1 82 ? -9.439 -8.570 -8.373 1.00 92.12 82 VAL A CA 1
ATOM 665 C C . VAL A 1 82 ? -10.594 -8.141 -7.455 1.00 92.12 82 VAL A C 1
ATOM 667 O O . VAL A 1 82 ? -11.716 -8.009 -7.945 1.00 92.12 82 VAL A O 1
ATOM 670 N N . PRO A 1 83 ? -10.360 -7.900 -6.150 1.00 92.38 83 PRO A N 1
ATOM 671 C CA . PRO A 1 83 ? -11.401 -7.409 -5.256 1.00 92.38 83 PRO A CA 1
ATOM 672 C C . PRO A 1 83 ? -12.045 -6.108 -5.754 1.00 92.38 83 PRO A C 1
ATOM 674 O O . PRO A 1 83 ? -11.374 -5.187 -6.230 1.00 92.38 83 PRO A O 1
ATOM 677 N N . GLU A 1 84 ? -13.360 -6.004 -5.619 1.00 94.75 84 GLU A N 1
ATOM 678 C CA . GLU A 1 84 ? -14.084 -4.756 -5.867 1.00 94.75 84 GLU A CA 1
ATOM 679 C C . GLU A 1 84 ? -13.885 -3.793 -4.692 1.00 94.75 84 GLU A C 1
ATOM 681 O O . GLU A 1 84 ? -13.680 -4.223 -3.555 1.00 94.75 84 GLU A O 1
ATOM 686 N N . TRP A 1 85 ? -13.911 -2.485 -4.954 1.00 94.56 85 TRP A N 1
ATOM 687 C CA . TRP A 1 85 ? -13.664 -1.485 -3.909 1.00 94.56 85 TRP A CA 1
ATOM 688 C C . TRP A 1 85 ? -14.734 -1.488 -2.821 1.00 94.56 85 TRP A C 1
ATOM 690 O O . TRP A 1 85 ? -14.396 -1.335 -1.650 1.00 94.56 85 TRP A O 1
ATOM 700 N N . GLU A 1 86 ? -15.981 -1.797 -3.172 1.00 93.81 86 GLU A N 1
ATOM 701 C CA . GLU A 1 86 ? -17.071 -1.964 -2.205 1.00 93.81 86 GLU A CA 1
ATOM 702 C C . GLU A 1 86 ? -16.776 -3.066 -1.181 1.00 93.81 86 GLU A C 1
ATOM 704 O O . GLU A 1 86 ? -17.009 -2.890 0.013 1.00 93.81 86 GLU A O 1
ATOM 709 N N . LYS A 1 87 ? -16.119 -4.158 -1.598 1.00 92.56 87 LYS A N 1
ATOM 710 C CA . LYS A 1 87 ? -15.657 -5.205 -0.674 1.00 92.56 87 LYS A CA 1
ATOM 711 C C . LYS A 1 87 ? -14.574 -4.700 0.284 1.00 92.56 87 LYS A C 1
ATOM 713 O O . LYS A 1 87 ? -14.525 -5.129 1.435 1.00 92.56 87 LYS A O 1
ATOM 718 N N . VAL A 1 88 ? -13.695 -3.811 -0.181 1.00 94.19 88 VAL A N 1
ATOM 719 C CA . VAL A 1 88 ? -12.648 -3.210 0.662 1.00 94.19 88 VAL A CA 1
ATOM 720 C C . VAL A 1 88 ? -13.276 -2.263 1.682 1.00 94.19 88 VAL A C 1
ATOM 722 O O . VAL A 1 88 ? -12.971 -2.370 2.869 1.00 94.19 88 VAL A O 1
ATOM 725 N N . LYS A 1 89 ? -14.201 -1.397 1.245 1.00 92.50 89 LYS A N 1
ATOM 726 C CA . LYS A 1 89 ? -14.947 -0.462 2.104 1.00 92.50 89 LYS A CA 1
ATOM 727 C C . LYS A 1 89 ? -15.731 -1.200 3.192 1.00 92.50 89 LYS A C 1
ATOM 729 O O . LYS A 1 89 ? -15.583 -0.878 4.374 1.00 92.50 89 LYS A O 1
ATOM 734 N N . ALA A 1 90 ? -16.462 -2.247 2.804 1.00 91.50 90 ALA A N 1
ATOM 735 C CA . ALA A 1 90 ? -17.275 -3.078 3.693 1.00 91.50 90 ALA A CA 1
ATOM 736 C C . ALA A 1 90 ? -16.462 -3.979 4.646 1.00 91.50 90 ALA A C 1
ATOM 738 O O . ALA A 1 90 ? -17.040 -4.635 5.511 1.00 91.50 90 ALA A O 1
ATOM 739 N N . SER A 1 91 ? -15.129 -4.036 4.519 1.00 91.19 91 SER A N 1
ATOM 740 C CA . SER A 1 91 ? -14.286 -4.835 5.413 1.00 91.19 91 SER A CA 1
ATOM 741 C C . SER A 1 91 ? -14.487 -4.427 6.874 1.00 91.19 91 SER A C 1
ATOM 743 O O . SER A 1 91 ? -14.269 -3.276 7.243 1.00 91.19 91 SER A O 1
ATOM 745 N N . THR A 1 92 ? -14.840 -5.373 7.740 1.00 88.38 92 THR A N 1
ATOM 746 C CA . THR A 1 92 ? -14.974 -5.120 9.185 1.00 88.38 92 THR A CA 1
ATOM 747 C C . THR A 1 92 ? -13.629 -5.060 9.900 1.00 88.38 92 THR A C 1
ATOM 749 O O . THR A 1 92 ? -13.535 -4.455 10.972 1.00 88.38 92 THR A O 1
ATOM 752 N N . LYS A 1 93 ? -12.599 -5.679 9.304 1.00 91.75 93 LYS A N 1
ATOM 753 C CA . LYS A 1 93 ? -11.219 -5.612 9.774 1.00 91.75 93 LYS A CA 1
ATOM 754 C C . LYS A 1 93 ? -10.535 -4.394 9.173 1.00 91.75 93 LYS A C 1
ATOM 756 O O . LYS A 1 93 ? -10.481 -4.242 7.949 1.00 91.75 93 LYS A O 1
ATOM 761 N N . GLU A 1 94 ? -10.021 -3.566 10.064 1.00 92.69 94 GLU A N 1
ATOM 762 C CA . GLU A 1 94 ? -9.350 -2.312 9.782 1.00 92.69 94 GLU A CA 1
ATOM 763 C C . GLU A 1 94 ? -8.088 -2.232 10.636 1.00 92.69 94 GLU A C 1
ATOM 765 O O . GLU A 1 94 ? -8.075 -2.726 11.764 1.00 92.69 94 GLU A O 1
ATOM 770 N N . PHE A 1 95 ? -7.026 -1.663 10.079 1.00 94.38 95 PHE A N 1
ATOM 771 C CA . PHE A 1 95 ? -5.742 -1.529 10.756 1.00 94.38 95 PHE A CA 1
ATOM 772 C C . PHE A 1 95 ? -5.383 -0.060 10.924 1.00 94.38 95 PHE A C 1
ATOM 774 O O . PHE A 1 95 ? -5.609 0.743 10.020 1.00 94.38 95 PHE A O 1
ATOM 781 N N . ASN A 1 96 ? -4.756 0.275 12.044 1.00 93.81 96 ASN A N 1
ATOM 782 C CA . ASN A 1 96 ? -4.175 1.594 12.233 1.00 93.81 96 ASN A CA 1
ATOM 783 C C . ASN A 1 96 ? -2.835 1.656 11.494 1.00 93.81 96 ASN A C 1
ATOM 785 O O . ASN A 1 96 ? -1.910 0.910 11.826 1.00 93.81 96 ASN A O 1
ATOM 789 N N . LEU A 1 97 ? -2.719 2.537 10.502 1.00 93.38 97 LEU A N 1
ATOM 790 C CA . LEU A 1 97 ? -1.507 2.675 9.701 1.00 93.38 97 LEU A CA 1
ATOM 791 C C . LEU A 1 97 ? -0.301 3.112 10.546 1.00 93.38 97 LEU A C 1
ATOM 793 O O . LEU A 1 97 ? 0.808 2.648 10.294 1.00 93.38 97 LEU A O 1
ATOM 797 N N . ALA A 1 98 ? -0.497 3.958 11.559 1.00 89.69 98 ALA A N 1
ATOM 798 C CA . ALA A 1 98 ? 0.585 4.460 12.399 1.00 89.69 98 ALA A CA 1
ATOM 799 C C . ALA A 1 98 ? 1.163 3.365 13.305 1.00 89.69 98 ALA A C 1
ATOM 801 O O . ALA A 1 98 ? 2.384 3.227 13.389 1.00 89.69 98 ALA A O 1
ATOM 802 N N . THR A 1 99 ? 0.313 2.538 13.921 1.00 93.00 99 THR A N 1
ATOM 803 C CA . THR A 1 99 ? 0.749 1.553 14.928 1.00 93.00 99 THR A CA 1
ATOM 804 C C . THR A 1 99 ? 0.971 0.149 14.378 1.00 93.00 99 THR A C 1
ATOM 806 O O . THR A 1 99 ? 1.785 -0.586 14.921 1.00 93.00 99 THR A O 1
ATOM 809 N N . THR A 1 100 ? 0.305 -0.235 13.287 1.00 94.56 100 THR A N 1
ATOM 810 C CA . THR A 1 100 ? 0.470 -1.582 12.719 1.00 94.56 100 THR A CA 1
ATOM 811 C C . THR A 1 100 ? 1.791 -1.679 11.965 1.00 94.56 100 THR A C 1
ATOM 813 O O . THR A 1 100 ? 2.136 -0.797 11.169 1.00 94.56 100 THR A O 1
ATOM 816 N N . GLU A 1 101 ? 2.530 -2.762 12.180 1.00 94.44 101 GLU A N 1
ATOM 817 C CA . GLU A 1 101 ? 3.784 -3.020 11.479 1.00 94.44 101 GLU A CA 1
ATOM 818 C C . GLU A 1 101 ? 3.571 -3.245 9.978 1.00 94.44 101 GLU A C 1
ATOM 820 O O . GLU A 1 101 ? 2.619 -3.900 9.542 1.00 94.44 101 GLU A O 1
ATOM 825 N N . LEU A 1 102 ? 4.495 -2.739 9.153 1.00 92.06 102 LEU A N 1
ATOM 826 C CA . LEU A 1 102 ? 4.389 -2.869 7.694 1.00 92.06 102 LEU A CA 1
ATOM 827 C C . LEU A 1 102 ? 4.375 -4.342 7.258 1.00 92.06 102 LEU A C 1
ATOM 829 O O . LEU A 1 102 ? 3.675 -4.707 6.312 1.00 92.06 102 LEU A O 1
ATOM 833 N N . SER A 1 103 ? 5.130 -5.197 7.950 1.00 91.94 103 SER A N 1
ATOM 834 C CA . SER A 1 103 ? 5.156 -6.642 7.708 1.00 91.94 103 SER A CA 1
ATOM 835 C C . SER A 1 103 ? 3.781 -7.278 7.929 1.00 91.94 103 SER A C 1
ATOM 837 O O . SER A 1 103 ? 3.341 -8.086 7.109 1.00 91.94 103 SER A O 1
ATOM 839 N N . GLU A 1 104 ? 3.058 -6.871 8.972 1.00 95.75 104 GLU A N 1
ATOM 840 C CA . GLU A 1 104 ? 1.709 -7.350 9.263 1.00 95.75 104 GLU A CA 1
ATOM 841 C C . GLU A 1 104 ? 0.708 -6.886 8.200 1.00 95.75 104 GLU A C 1
ATOM 843 O O . GLU A 1 104 ? -0.034 -7.707 7.653 1.00 95.75 104 GLU A O 1
ATOM 848 N N . LEU A 1 105 ? 0.744 -5.602 7.828 1.00 95.94 105 LEU A N 1
ATOM 849 C CA . LEU A 1 105 ? -0.108 -5.050 6.770 1.00 95.94 105 LEU A CA 1
ATOM 850 C C . LEU A 1 105 ? 0.117 -5.777 5.437 1.00 95.94 105 LEU A C 1
ATOM 852 O O . LEU A 1 105 ? -0.837 -6.186 4.769 1.00 95.94 105 LEU A O 1
ATOM 856 N N . ARG A 1 106 ? 1.385 -6.006 5.069 1.00 95.19 106 ARG A N 1
ATOM 857 C CA . ARG A 1 106 ? 1.759 -6.751 3.859 1.00 95.19 106 ARG A CA 1
ATOM 858 C C . ARG A 1 106 ? 1.316 -8.207 3.930 1.00 95.19 106 ARG A C 1
ATOM 860 O O . ARG A 1 106 ? 0.801 -8.724 2.941 1.00 95.19 106 ARG A O 1
ATOM 867 N N . ASN A 1 107 ? 1.458 -8.864 5.078 1.00 94.81 107 ASN A N 1
ATOM 868 C CA . ASN A 1 107 ? 0.987 -10.234 5.274 1.00 94.81 107 ASN A CA 1
ATOM 869 C C . ASN A 1 107 ? -0.536 -10.330 5.141 1.00 94.81 107 ASN A C 1
ATOM 871 O O . ASN A 1 107 ? -1.045 -11.260 4.509 1.00 94.81 107 ASN A O 1
ATOM 875 N N . HIS A 1 108 ? -1.274 -9.362 5.686 1.00 95.38 108 HIS A N 1
ATOM 876 C CA . HIS A 1 108 ? -2.723 -9.317 5.542 1.00 95.38 108 HIS A CA 1
ATOM 877 C C . HIS A 1 108 ? -3.135 -9.103 4.085 1.00 95.38 108 HIS A C 1
ATOM 879 O O . HIS A 1 108 ? -3.920 -9.888 3.548 1.00 95.38 108 HIS A O 1
ATOM 885 N N . LEU A 1 109 ? 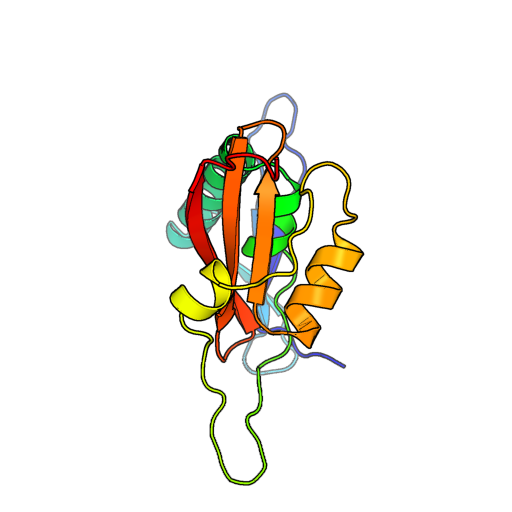-2.540 -8.109 3.419 1.00 94.56 109 LEU A N 1
ATOM 886 C CA . LEU A 1 109 ? -2.770 -7.830 2.004 1.00 94.56 109 LEU A CA 1
ATOM 887 C C . LEU A 1 109 ? -2.412 -9.040 1.131 1.00 94.56 109 LEU A C 1
ATOM 889 O O . LEU A 1 109 ? -3.137 -9.363 0.195 1.00 94.56 109 LEU A O 1
ATOM 893 N N . HIS A 1 110 ? -1.351 -9.776 1.471 1.00 93.00 110 HIS A N 1
ATOM 894 C CA . HIS A 1 110 ? -0.987 -11.003 0.773 1.00 93.00 110 HIS A CA 1
ATOM 895 C C . HIS A 1 110 ? -2.042 -12.106 0.927 1.00 93.00 110 HIS A C 1
ATOM 897 O O . HIS A 1 110 ? -2.341 -12.791 -0.052 1.00 93.00 110 HIS A O 1
ATOM 903 N N . LYS A 1 111 ? -2.590 -12.290 2.134 1.00 92.12 111 LYS A N 1
ATOM 904 C CA . LYS A 1 111 ? -3.553 -13.358 2.449 1.00 92.12 111 LYS A CA 1
ATOM 905 C C . LYS A 1 111 ? -4.964 -13.052 1.950 1.00 92.12 111 LYS A C 1
ATOM 907 O O . LYS A 1 111 ? -5.645 -13.944 1.457 1.00 92.12 111 LYS A O 1
ATOM 912 N N . LYS A 1 112 ? -5.426 -11.810 2.100 1.00 93.94 112 LYS A N 1
ATOM 913 C CA . LYS A 1 112 ? -6.803 -11.402 1.774 1.00 93.94 112 LYS A CA 1
ATOM 914 C C . LYS A 1 112 ? -6.931 -10.717 0.419 1.00 93.94 112 LYS A C 1
ATOM 916 O O . LYS A 1 112 ? -8.040 -10.587 -0.084 1.00 93.94 112 LYS A O 1
ATOM 921 N N . SER A 1 113 ? -5.816 -10.342 -0.206 1.00 94.50 113 SER A N 1
ATOM 922 C CA . SER A 1 113 ? -5.751 -9.589 -1.469 1.00 94.50 113 SER A CA 1
ATOM 923 C C . SER A 1 113 ? -6.351 -8.182 -1.418 1.00 94.50 113 SER A C 1
ATOM 925 O O . SER A 1 113 ? -6.373 -7.487 -2.430 1.00 94.50 113 SER A O 1
ATOM 927 N N . TYR A 1 114 ? -6.803 -7.741 -0.248 1.00 96.56 114 TYR A N 1
ATOM 928 C CA . TYR A 1 114 ? -7.194 -6.373 0.040 1.00 96.56 114 TYR A CA 1
ATOM 929 C C . TYR A 1 114 ? -6.894 -6.042 1.500 1.00 96.56 114 TYR A C 1
ATOM 931 O O . TYR A 1 114 ? -6.637 -6.928 2.317 1.00 96.56 114 TYR A O 1
ATOM 939 N N . LEU A 1 115 ? -6.899 -4.753 1.801 1.00 96.25 115 LEU A N 1
ATOM 940 C CA . LEU A 1 115 ? -6.586 -4.195 3.100 1.00 96.25 115 LEU A CA 1
ATOM 941 C C . LEU A 1 115 ? -7.309 -2.853 3.231 1.00 96.25 115 LEU A C 1
ATOM 943 O O . LEU A 1 115 ? -7.283 -2.041 2.305 1.00 96.25 115 LEU A O 1
ATOM 947 N N . LYS A 1 116 ? -7.927 -2.627 4.388 1.00 96.50 116 LYS A N 1
ATOM 948 C CA . LYS A 1 116 ? -8.460 -1.329 4.792 1.00 96.50 116 LYS A CA 1
ATOM 949 C C . LYS A 1 116 ? -7.650 -0.835 5.984 1.00 96.50 116 LYS A C 1
ATOM 951 O O . LYS A 1 116 ? -7.500 -1.574 6.959 1.00 96.50 116 LYS A O 1
ATOM 956 N N . VAL A 1 117 ? -7.110 0.373 5.889 1.00 95.25 117 VAL A N 1
ATOM 957 C CA . VAL A 1 117 ? -6.354 1.005 6.974 1.00 95.25 117 VAL A CA 1
ATOM 958 C C . VAL A 1 117 ? -6.909 2.390 7.248 1.00 95.25 117 VAL A C 1
ATOM 960 O O . VAL A 1 117 ? -7.316 3.075 6.312 1.00 95.25 117 VAL A O 1
ATOM 963 N N . HIS A 1 118 ? -6.885 2.816 8.502 1.00 94.00 118 HIS A N 1
ATOM 964 C CA . HIS A 1 118 ? -7.044 4.223 8.828 1.00 94.00 118 HIS A CA 1
ATOM 965 C C . HIS A 1 118 ? -5.685 4.847 9.113 1.00 94.00 118 HIS A C 1
ATOM 967 O O . HIS A 1 118 ? -4.848 4.293 9.827 1.00 94.00 118 HIS A O 1
ATOM 973 N N . ASP A 1 119 ? -5.471 6.019 8.541 1.00 90.25 119 ASP A N 1
ATOM 974 C CA . ASP A 1 119 ? -4.378 6.904 8.879 1.00 90.25 119 ASP A CA 1
ATOM 975 C C . ASP A 1 119 ? -4.828 7.788 10.043 1.00 90.25 119 ASP A C 1
ATOM 977 O O . ASP A 1 119 ? -5.595 8.734 9.861 1.00 90.25 119 ASP A O 1
ATOM 981 N N . SER A 1 120 ? -4.383 7.457 11.257 1.00 83.62 120 SER A N 1
ATOM 982 C CA . SER A 1 120 ? -4.722 8.225 12.457 1.00 83.62 120 SER A CA 1
ATOM 983 C C . SER A 1 120 ? -4.094 9.618 12.487 1.00 83.62 120 SER A C 1
ATOM 985 O O . SER A 1 120 ? -4.551 10.446 13.264 1.00 83.62 120 SER A O 1
ATOM 987 N N . VAL A 1 121 ? -3.061 9.879 11.678 1.00 80.31 121 VAL A N 1
ATOM 988 C CA . VAL A 1 121 ? -2.398 11.189 11.615 1.00 80.31 121 VAL A CA 1
ATOM 989 C C . VAL A 1 121 ? -3.225 12.147 10.762 1.00 80.31 121 VAL A C 1
ATOM 991 O O . VAL A 1 121 ? -3.498 13.267 11.180 1.00 80.31 121 VAL A O 1
ATOM 994 N N . ASN A 1 122 ? -3.676 11.684 9.594 1.00 81.94 122 ASN A N 1
ATOM 995 C CA . ASN A 1 122 ? -4.429 12.510 8.644 1.00 81.94 122 ASN A CA 1
ATOM 996 C C . ASN A 1 122 ? -5.958 12.346 8.749 1.00 81.94 122 ASN A C 1
ATOM 998 O O . ASN A 1 122 ? -6.708 13.033 8.054 1.00 81.94 122 ASN A O 1
ATOM 1002 N N . GLY A 1 123 ? -6.443 11.431 9.595 1.00 87.44 123 GLY A N 1
ATOM 1003 C CA . GLY A 1 123 ? -7.870 11.125 9.732 1.00 87.44 123 GLY A CA 1
ATOM 1004 C C . GLY A 1 123 ? -8.476 10.528 8.458 1.00 87.44 123 GLY A C 1
ATOM 1005 O O . GLY A 1 123 ? -9.651 10.748 8.154 1.00 87.44 123 GLY A O 1
ATOM 1006 N N . GLU A 1 124 ? -7.681 9.801 7.674 1.00 92.06 124 GLU A N 1
ATOM 1007 C CA . GLU A 1 124 ? -8.092 9.263 6.377 1.00 92.06 124 GLU A CA 1
ATOM 1008 C C . GLU A 1 124 ? -8.343 7.761 6.437 1.00 92.06 124 GLU A C 1
ATOM 1010 O O . GLU A 1 124 ? -7.661 7.025 7.144 1.00 92.06 124 GLU A O 1
ATOM 1015 N N . LEU A 1 125 ? -9.305 7.290 5.646 1.00 94.25 125 LEU A N 1
ATOM 1016 C CA . LEU A 1 125 ? -9.530 5.868 5.431 1.00 94.25 125 LEU A CA 1
ATOM 1017 C C . LEU A 1 125 ? -8.970 5.484 4.063 1.00 94.25 125 LEU A C 1
ATOM 1019 O O . LEU A 1 125 ? -9.383 6.026 3.036 1.00 94.25 125 LEU A O 1
ATOM 1023 N N . LEU A 1 126 ? -8.028 4.548 4.044 1.00 95.94 126 LEU A N 1
ATOM 1024 C CA . LEU A 1 126 ? -7.279 4.149 2.859 1.00 95.94 126 LEU A CA 1
ATOM 1025 C C . LEU A 1 126 ? -7.541 2.676 2.530 1.00 95.94 126 LEU A C 1
ATOM 1027 O O . LEU A 1 126 ? -7.577 1.805 3.403 1.00 95.94 126 LEU A O 1
ATOM 1031 N N . GLY A 1 127 ? -7.708 2.392 1.243 1.00 96.88 127 GLY A N 1
ATOM 1032 C CA . GLY A 1 127 ? -7.926 1.058 0.708 1.00 96.88 127 GLY A CA 1
ATOM 1033 C C . GLY A 1 127 ? -6.759 0.620 -0.161 1.00 96.88 127 GLY A C 1
ATOM 1034 O O . GLY A 1 127 ? -6.317 1.356 -1.040 1.00 96.88 127 GLY A O 1
ATOM 1035 N N . PHE A 1 128 ? -6.308 -0.615 0.037 1.00 97.06 128 PHE A N 1
ATOM 1036 C CA . PHE A 1 128 ? -5.319 -1.268 -0.813 1.00 97.06 128 PHE A CA 1
ATOM 1037 C C . PHE A 1 128 ? -5.873 -2.597 -1.318 1.00 97.06 128 PHE A C 1
ATOM 1039 O O . PHE A 1 128 ? -6.542 -3.318 -0.578 1.00 97.06 128 PHE A O 1
ATOM 1046 N N . LYS A 1 129 ? -5.581 -2.960 -2.566 1.00 96.12 129 LYS A N 1
ATOM 1047 C CA . LYS A 1 129 ? -5.927 -4.279 -3.116 1.00 96.12 129 LYS A CA 1
ATOM 1048 C C . LYS A 1 129 ? -4.915 -4.757 -4.138 1.00 96.12 129 LYS A C 1
ATOM 1050 O O . LYS A 1 129 ? -4.217 -3.953 -4.737 1.00 96.12 129 LYS A O 1
ATOM 1055 N N . LEU A 1 130 ? -4.838 -6.064 -4.342 1.00 92.62 130 LEU A N 1
ATOM 1056 C CA . LEU A 1 130 ? -3.887 -6.661 -5.271 1.00 92.62 130 LEU A CA 1
ATOM 1057 C C . LEU A 1 130 ? -4.510 -6.912 -6.637 1.00 92.62 130 LEU A C 1
ATOM 1059 O O . LEU A 1 130 ? -5.582 -7.515 -6.743 1.00 92.62 130 LEU A O 1
ATOM 1063 N N . ASP A 1 131 ? -3.797 -6.504 -7.681 1.00 89.50 131 ASP A N 1
ATOM 1064 C CA . ASP A 1 131 ? -4.100 -6.896 -9.049 1.00 89.50 131 ASP A CA 1
ATOM 1065 C C . ASP A 1 131 ? -3.615 -8.329 -9.358 1.00 89.50 131 ASP A C 1
ATOM 1067 O O . ASP A 1 131 ? -2.977 -9.006 -8.542 1.00 89.50 131 ASP A O 1
ATOM 1071 N N . LYS A 1 132 ? -3.916 -8.810 -10.570 1.00 87.44 132 LYS A N 1
ATOM 1072 C CA . LYS A 1 132 ? -3.535 -10.156 -11.035 1.00 87.44 132 LYS A CA 1
ATOM 1073 C C . LYS A 1 132 ? -2.020 -10.394 -11.083 1.00 87.44 132 LYS A C 1
ATOM 1075 O O . LYS A 1 132 ? -1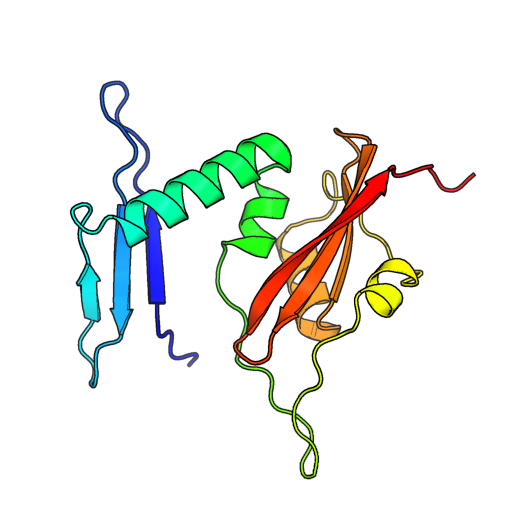.570 -11.531 -10.956 1.00 87.44 132 LYS A O 1
ATOM 1080 N N . ASN A 1 133 ? -1.235 -9.340 -11.271 1.00 84.38 133 ASN A N 1
ATOM 1081 C CA . ASN A 1 133 ? 0.217 -9.384 -11.397 1.00 84.38 133 ASN A CA 1
ATOM 1082 C C . ASN A 1 133 ? 0.930 -9.214 -10.047 1.00 84.38 133 ASN A C 1
ATOM 1084 O O . ASN A 1 133 ? 2.151 -9.327 -10.007 1.00 84.38 133 ASN A O 1
ATOM 1088 N N . GLY A 1 134 ? 0.185 -8.994 -8.958 1.00 84.44 134 GLY A N 1
ATOM 1089 C CA . GLY A 1 134 ? 0.744 -8.726 -7.634 1.00 84.44 134 GLY A CA 1
ATOM 1090 C C . GLY A 1 134 ? 1.121 -7.258 -7.413 1.00 84.44 134 GLY A C 1
ATOM 1091 O O . GLY A 1 134 ? 1.765 -6.940 -6.412 1.00 84.44 134 GLY A O 1
ATOM 1092 N N . GLY A 1 135 ? 0.706 -6.373 -8.323 1.00 87.88 135 GLY A N 1
ATOM 1093 C CA . GLY A 1 135 ? 0.719 -4.930 -8.127 1.00 87.88 135 GLY A CA 1
ATOM 1094 C C . GLY A 1 135 ? -0.351 -4.502 -7.127 1.00 87.88 135 GLY A C 1
ATOM 1095 O O . GLY A 1 135 ? -1.348 -5.197 -6.915 1.00 87.88 135 GLY A O 1
ATOM 1096 N N . VAL A 1 136 ? -0.131 -3.359 -6.485 1.00 91.94 136 VAL A N 1
ATOM 1097 C CA . VAL A 1 136 ? -0.994 -2.859 -5.411 1.00 91.94 136 VAL A CA 1
ATOM 1098 C C . VAL A 1 136 ? -1.778 -1.662 -5.922 1.00 91.94 136 VAL A C 1
ATOM 1100 O O . VAL A 1 136 ? -1.217 -0.619 -6.244 1.00 91.94 136 VAL A O 1
ATOM 1103 N N . LEU A 1 137 ? -3.095 -1.800 -5.984 1.00 93.69 137 LEU A N 1
ATOM 1104 C CA . LEU A 1 137 ? -4.052 -0.737 -6.256 1.00 93.69 137 LEU A CA 1
ATOM 1105 C C . LEU A 1 137 ? -4.385 0.010 -4.956 1.00 93.69 137 LEU A C 1
ATOM 1107 O O . LEU A 1 137 ? -4.410 -0.601 -3.890 1.00 93.69 137 LEU A O 1
ATOM 1111 N N . PHE A 1 138 ? -4.633 1.315 -5.050 1.00 95.00 138 PHE A N 1
ATOM 1112 C CA . PHE A 1 138 ? -4.874 2.217 -3.925 1.00 95.00 138 PHE A CA 1
ATOM 1113 C C . PHE A 1 138 ? -6.090 3.095 -4.216 1.00 95.00 138 PHE A C 1
ATOM 1115 O O . PHE A 1 138 ? -6.238 3.564 -5.344 1.00 95.00 138 PHE A O 1
ATOM 1122 N N . GLU A 1 139 ? -6.906 3.338 -3.194 1.00 95.50 139 GLU A N 1
ATOM 1123 C CA . GLU A 1 139 ? -8.002 4.304 -3.228 1.00 95.50 139 GLU A CA 1
ATOM 1124 C C . GLU A 1 139 ? -8.176 4.955 -1.853 1.00 95.50 139 GLU A C 1
ATOM 1126 O O . GLU A 1 139 ? -8.091 4.289 -0.818 1.00 95.50 139 GLU A O 1
ATOM 1131 N N . LYS A 1 140 ? -8.450 6.262 -1.840 1.00 94.06 140 LYS A N 1
ATOM 1132 C CA . LYS A 1 140 ? -8.910 6.957 -0.639 1.00 94.06 140 LYS A CA 1
ATOM 1133 C C . LYS A 1 140 ? -10.401 6.671 -0.466 1.00 94.06 140 LYS A C 1
ATOM 1135 O O . LYS A 1 140 ? -11.203 7.066 -1.303 1.00 94.06 140 LYS A O 1
ATOM 1140 N N . LEU A 1 141 ? -10.760 5.995 0.620 1.00 92.00 141 LEU A N 1
ATOM 1141 C CA . LEU A 1 141 ? -12.123 5.525 0.881 1.00 92.00 141 LEU A CA 1
ATOM 1142 C C . LEU A 1 141 ? -12.985 6.557 1.618 1.00 92.00 141 LEU A C 1
ATOM 1144 O O . LEU A 1 141 ? -14.197 6.385 1.700 1.00 92.00 141 LEU A O 1
ATOM 1148 N N . GLY A 1 142 ? -12.373 7.613 2.159 1.00 89.75 142 GLY A N 1
ATOM 1149 C CA . GLY A 1 142 ? -13.070 8.697 2.844 1.00 89.75 142 GLY A CA 1
ATOM 1150 C C . GLY A 1 142 ? -12.289 9.226 4.041 1.00 89.75 142 GLY A C 1
ATOM 1151 O O . GLY A 1 142 ? -11.065 9.087 4.114 1.00 89.75 142 GLY A O 1
ATOM 1152 N N . ARG A 1 143 ? -13.009 9.848 4.978 1.00 86.69 143 ARG A N 1
ATOM 1153 C CA . ARG A 1 143 ? -12.482 10.193 6.303 1.00 86.69 143 ARG A CA 1
ATOM 1154 C C . ARG A 1 143 ? -12.710 9.032 7.263 1.00 86.69 143 ARG A C 1
ATOM 1156 O O . ARG A 1 143 ? -13.730 8.351 7.180 1.00 86.69 143 ARG A O 1
ATOM 1163 N N . TYR A 1 144 ? -11.770 8.826 8.172 1.00 78.44 144 TYR A N 1
ATOM 1164 C CA . TYR A 1 144 ? -11.978 7.941 9.306 1.00 78.44 144 TYR A CA 1
ATOM 1165 C C . TYR A 1 144 ? -12.841 8.672 10.340 1.00 78.44 144 TYR A C 1
ATOM 1167 O O . TYR A 1 144 ? -12.448 9.724 10.835 1.00 78.44 144 TYR A O 1
ATOM 1175 N N . LEU A 1 145 ? -14.031 8.143 10.628 1.00 74.38 145 LEU A N 1
ATOM 1176 C CA . LEU A 1 145 ? -14.997 8.776 11.538 1.00 74.38 145 LEU A CA 1
ATOM 1177 C C . LEU A 1 145 ? -14.896 8.270 12.987 1.00 74.38 145 LEU A C 1
ATOM 1179 O O . LEU A 1 145 ? -15.673 8.705 13.829 1.00 74.38 145 LEU A O 1
ATOM 1183 N N . GLY A 1 146 ? -13.937 7.384 13.283 1.00 62.00 146 GLY A N 1
ATOM 1184 C CA . GLY A 1 146 ? -13.876 6.673 14.560 1.00 62.00 146 GLY A CA 1
ATOM 1185 C C . GLY A 1 146 ? -14.993 5.632 14.676 1.00 62.00 146 GLY A C 1
ATOM 1186 O O . GLY A 1 146 ? -16.116 5.837 14.218 1.00 62.00 146 GLY A O 1
ATOM 1187 N N . ARG A 1 147 ? -14.701 4.478 15.278 1.00 56.91 147 ARG A N 1
ATOM 1188 C CA . ARG A 1 147 ? -15.776 3.705 15.909 1.00 56.91 147 ARG A CA 1
ATOM 1189 C C . ARG A 1 147 ? -16.112 4.423 17.216 1.00 56.91 147 ARG A C 1
ATOM 1191 O O . ARG A 1 147 ? -15.214 4.576 18.042 1.00 56.91 147 ARG A O 1
ATOM 1198 N N . ALA A 1 148 ? -17.349 4.909 17.327 1.00 39.56 148 ALA A N 1
ATOM 1199 C CA . ALA A 1 148 ? -17.956 5.243 18.612 1.00 39.56 148 ALA A CA 1
ATOM 1200 C C . ALA A 1 148 ? -18.048 3.989 19.492 1.00 39.56 148 ALA A C 1
ATOM 1202 O O . ALA A 1 148 ? -18.176 2.881 18.911 1.00 39.56 148 ALA A O 1
#